Protein AF-A0A0G0LTY5-F1 (afdb_monomer)

Secondary structure (DSSP, 8-state):
-HHHHHHTTS--SS---GGGSGGG--TTT-TT--TT-----HHHHTTTPPPPPHHHHHHHHIIIIIHHH---

Nearest PDB structures (foldseek):
  8vgw-assembly1_B  TM=2.844E-01  e=6.029E+00  Human immunodeficiency virus 1
  8sw7-assembly1_D  TM=2.783E-01  e=9.524E+00  Human immunodeficiency virus 1

Solvent-accessible surface area (backbone atoms only — not comparable to full-atom values): 4802 Å² total; per-residue (Å²): 98,53,70,58,16,61,75,72,76,41,84,47,88,62,68,90,58,74,86,50,40,76,97,58,46,60,56,86,83,42,82,79,72,53,92,82,70,77,76,85,58,67,74,56,44,75,73,71,56,80,82,72,57,68,70,60,46,52,52,53,45,35,73,74,45,46,70,76,72,61,73,128

Mean predicted aligned error: 8.72 Å

Organism: NCBI:txid1618611

Radius of gyration: 16.43 Å; Cα contacts (8 Å, |Δi|>4): 29; chains: 1; bounding box: 38×24×38 Å

pLDDT: mean 79.16, std 11.04, range [51.28, 93.62]

Sequence (72 aa):
TEEMGKIIGKNPIIKCNHSADGAKWNSGEFPFANENFVVSNKKIKKLGIKFTPLIEGLNKDYENYYKYNCVA

Foldseek 3Di:
DCLLCVLVVHHDPDDDDPVCDDPNPDCVVPVPPPVPPDDDCVVVVVVVDDDDDPNRVSNVCCVPPCVPPVDD

Structure (mmCIF, N/CA/C/O backbone):
data_AF-A0A0G0LTY5-F1
#
_entry.id   AF-A0A0G0LTY5-F1
#
loop_
_atom_site.group_PDB
_atom_site.id
_atom_site.type_symbol
_ato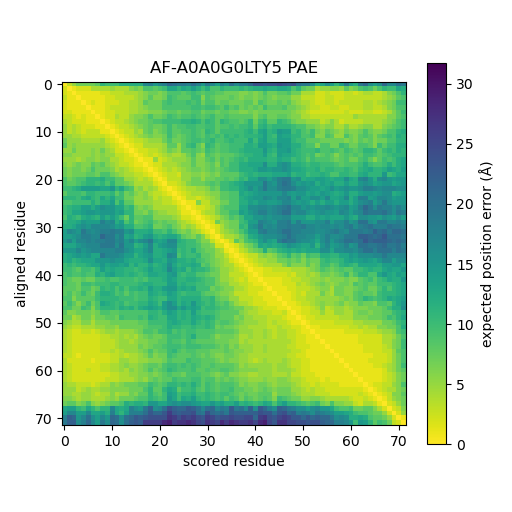m_site.label_atom_id
_atom_site.label_alt_id
_atom_site.label_comp_id
_atom_site.label_asym_id
_atom_site.label_entity_id
_atom_site.label_seq_id
_atom_site.pdbx_PDB_ins_code
_atom_site.Cartn_x
_atom_site.Cartn_y
_atom_site.Cartn_z
_atom_site.occupancy
_atom_site.B_iso_or_equiv
_atom_site.auth_seq_id
_atom_site.auth_comp_id
_atom_site.auth_asym_id
_atom_site.auth_atom_id
_atom_site.pdbx_PDB_model_num
ATOM 1 N N . THR A 1 1 ? 5.003 -3.055 -0.778 1.00 59.62 1 THR A N 1
ATOM 2 C CA . THR A 1 1 ? 6.265 -3.680 -0.312 1.00 59.62 1 THR A CA 1
ATOM 3 C C . THR A 1 1 ? 7.239 -2.655 0.226 1.00 59.62 1 THR A C 1
ATOM 5 O O . THR A 1 1 ? 7.749 -2.870 1.315 1.00 59.62 1 THR A O 1
ATOM 8 N N . GLU A 1 2 ? 7.452 -1.527 -0.460 1.00 78.88 2 GLU A N 1
ATOM 9 C CA . GLU A 1 2 ? 8.360 -0.472 0.024 1.00 78.88 2 GLU A CA 1
ATOM 10 C C . GLU A 1 2 ? 7.899 0.189 1.330 1.00 78.88 2 GLU A C 1
ATOM 12 O O . GLU A 1 2 ? 8.666 0.223 2.287 1.00 78.88 2 GLU A O 1
ATOM 17 N N . GLU A 1 3 ? 6.640 0.633 1.417 1.00 86.12 3 GLU A N 1
ATOM 18 C CA . GLU A 1 3 ? 6.113 1.264 2.641 1.00 86.12 3 GLU A CA 1
ATOM 19 C C . GLU A 1 3 ? 6.116 0.313 3.845 1.00 86.12 3 GLU A C 1
ATOM 21 O O . GLU A 1 3 ? 6.500 0.704 4.942 1.00 86.12 3 GLU A O 1
ATOM 26 N N . MET A 1 4 ? 5.783 -0.965 3.635 1.00 85.81 4 MET A N 1
ATOM 27 C CA . MET A 1 4 ? 5.878 -1.970 4.699 1.00 85.81 4 MET A CA 1
ATOM 28 C C . MET A 1 4 ? 7.333 -2.200 5.130 1.00 85.81 4 MET A C 1
ATOM 30 O O . MET A 1 4 ? 7.596 -2.291 6.321 1.00 85.81 4 MET A O 1
ATOM 34 N N . GLY A 1 5 ? 8.291 -2.226 4.192 1.00 84.62 5 GLY A N 1
ATOM 35 C CA . GLY A 1 5 ? 9.724 -2.290 4.507 1.00 84.62 5 GLY A CA 1
ATOM 36 C C . GLY A 1 5 ? 10.165 -1.152 5.433 1.00 84.62 5 GLY A C 1
ATOM 37 O O . GLY A 1 5 ? 10.811 -1.396 6.452 1.00 84.62 5 GLY A O 1
ATOM 38 N N . LYS A 1 6 ? 9.726 0.080 5.139 1.00 85.62 6 LYS A N 1
ATOM 39 C CA . LYS A 1 6 ? 9.973 1.251 5.996 1.00 85.62 6 LYS A CA 1
ATOM 40 C C . LYS A 1 6 ? 9.359 1.081 7.391 1.00 85.62 6 LYS A C 1
ATOM 42 O O . LYS A 1 6 ? 10.052 1.321 8.372 1.00 85.62 6 LYS A O 1
ATOM 47 N N . ILE A 1 7 ? 8.103 0.628 7.480 1.00 87.62 7 ILE A N 1
ATOM 48 C CA . ILE A 1 7 ? 7.393 0.398 8.754 1.00 87.62 7 ILE A CA 1
ATOM 49 C C . ILE A 1 7 ? 8.136 -0.617 9.636 1.00 87.62 7 ILE A C 1
ATOM 51 O O . ILE A 1 7 ? 8.288 -0.396 10.834 1.00 87.62 7 ILE A O 1
ATOM 55 N N . ILE A 1 8 ? 8.656 -1.700 9.051 1.00 87.25 8 ILE A N 1
ATOM 56 C CA . ILE A 1 8 ? 9.370 -2.750 9.797 1.00 87.25 8 ILE A CA 1
ATOM 57 C C . ILE A 1 8 ? 10.870 -2.464 9.988 1.00 87.25 8 ILE A C 1
ATOM 59 O O . ILE A 1 8 ? 11.591 -3.309 10.518 1.00 87.25 8 ILE A O 1
ATOM 63 N N . GLY A 1 9 ? 11.365 -1.317 9.508 1.00 85.06 9 GLY A N 1
ATOM 64 C CA . GLY A 1 9 ? 12.782 -0.947 9.568 1.00 85.06 9 GLY A CA 1
ATOM 65 C C . GLY A 1 9 ? 13.708 -1.839 8.732 1.00 85.06 9 GLY A C 1
ATOM 66 O O . GLY A 1 9 ? 14.898 -1.932 9.029 1.00 85.06 9 GLY A O 1
ATOM 67 N N . LYS A 1 10 ? 13.191 -2.518 7.699 1.00 85.00 10 LYS A N 1
ATOM 68 C CA . LYS A 1 10 ? 13.980 -3.382 6.807 1.00 85.00 10 LYS A CA 1
ATOM 69 C C . LYS A 1 10 ? 14.026 -2.818 5.396 1.00 85.00 10 LYS A C 1
ATOM 71 O O . LYS A 1 10 ? 13.054 -2.270 4.881 1.00 85.00 10 LYS A O 1
ATOM 76 N N . ASN A 1 11 ? 15.148 -3.046 4.723 1.00 83.69 11 ASN A N 1
ATOM 77 C CA . ASN A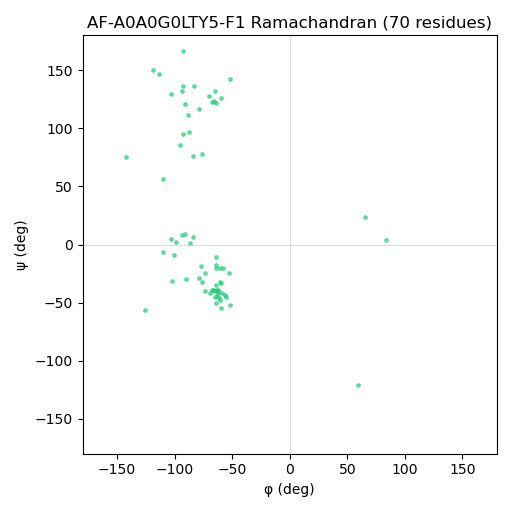 1 11 ? 15.251 -2.729 3.307 1.00 83.69 11 ASN A CA 1
ATOM 78 C C . ASN A 1 11 ? 14.302 -3.634 2.503 1.00 83.69 11 ASN A C 1
ATOM 80 O O . ASN A 1 11 ? 14.408 -4.860 2.605 1.00 83.69 11 ASN A O 1
ATOM 84 N N . PRO A 1 12 ? 13.381 -3.067 1.706 1.00 80.88 12 PRO A N 1
ATOM 85 C CA . PRO A 1 12 ? 12.480 -3.866 0.894 1.00 80.88 12 PRO A CA 1
ATOM 86 C C . PRO A 1 12 ? 13.274 -4.634 -0.171 1.00 80.88 12 PRO A C 1
ATOM 88 O O . PRO A 1 12 ? 14.124 -4.069 -0.863 1.00 80.88 12 PRO A O 1
ATOM 91 N N . ILE A 1 13 ? 12.986 -5.933 -0.284 1.00 79.88 13 ILE A N 1
ATOM 92 C CA . ILE A 1 13 ? 13.590 -6.829 -1.284 1.00 79.88 13 ILE A CA 1
ATOM 93 C C . ILE A 1 13 ? 13.086 -6.458 -2.683 1.00 79.88 13 ILE A C 1
ATOM 95 O O . ILE A 1 13 ? 13.857 -6.397 -3.635 1.00 79.88 13 ILE A O 1
ATOM 99 N N . ILE A 1 14 ? 11.787 -6.168 -2.790 1.00 75.62 14 ILE A N 1
ATOM 100 C CA . ILE A 1 14 ? 11.149 -5.710 -4.024 1.00 75.62 14 ILE A CA 1
ATOM 101 C C . ILE A 1 14 ? 11.191 -4.186 -4.040 1.00 75.62 14 ILE A C 1
ATOM 103 O O . ILE A 1 14 ? 10.631 -3.547 -3.146 1.00 75.62 14 ILE A O 1
ATOM 107 N N . LYS A 1 15 ? 11.833 -3.631 -5.064 1.00 74.50 15 LYS A N 1
ATOM 108 C CA . LYS A 1 15 ? 11.953 -2.191 -5.301 1.00 74.50 15 LYS A CA 1
ATOM 109 C C . LYS A 1 15 ? 11.307 -1.8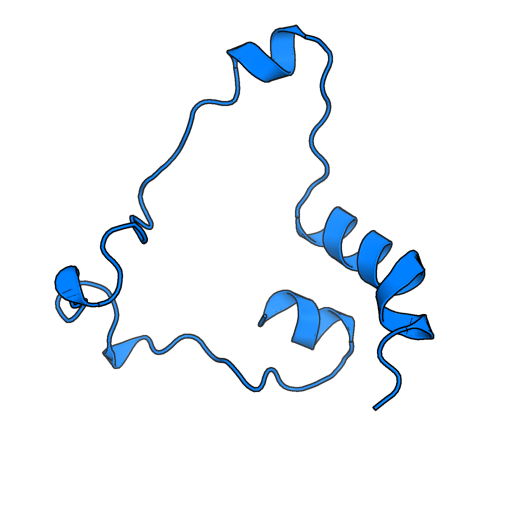29 -6.625 1.00 74.50 15 LYS A C 1
ATOM 111 O O . LYS A 1 15 ? 11.310 -2.644 -7.550 1.00 74.50 15 LYS A O 1
ATOM 116 N N . CYS A 1 16 ? 10.790 -0.610 -6.718 1.00 74.12 16 CYS A N 1
ATOM 117 C CA . CYS A 1 16 ? 10.324 -0.076 -7.985 1.00 74.12 16 CYS A CA 1
ATOM 118 C C . CYS A 1 16 ? 11.482 -0.031 -8.992 1.00 74.12 16 CYS A C 1
ATOM 120 O O . CYS A 1 16 ? 12.548 0.526 -8.717 1.00 74.12 16 CYS A O 1
ATOM 122 N N . ASN 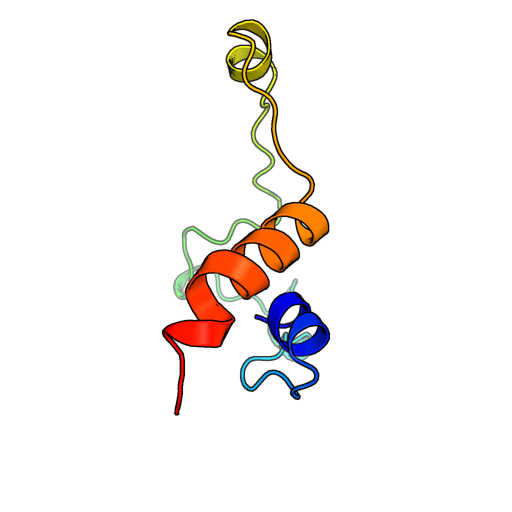A 1 17 ? 11.279 -0.630 -10.166 1.00 78.19 17 ASN A N 1
ATOM 123 C CA . ASN A 1 17 ? 12.220 -0.537 -11.270 1.00 78.19 17 ASN A CA 1
ATOM 124 C C . ASN A 1 17 ? 11.791 0.584 -12.222 1.00 78.19 17 ASN A C 1
ATOM 126 O O . ASN A 1 17 ? 11.164 0.329 -13.248 1.00 78.19 17 ASN A O 1
ATOM 130 N N . HIS A 1 18 ? 12.200 1.815 -11.923 1.00 76.75 18 HIS A N 1
ATOM 131 C CA . HIS A 1 18 ? 11.891 2.981 -12.760 1.00 76.75 18 HIS A CA 1
ATOM 132 C C . HIS A 1 18 ? 12.387 2.861 -14.211 1.00 76.75 18 HIS A C 1
ATOM 134 O O . HIS A 1 18 ? 11.893 3.555 -15.093 1.00 76.75 18 HIS A O 1
ATOM 140 N N . SER A 1 19 ? 13.365 1.988 -14.486 1.00 80.44 19 SER A N 1
ATOM 141 C CA . SER A 1 19 ? 13.881 1.786 -15.846 1.00 80.44 19 SER A CA 1
ATOM 142 C C . SER A 1 19 ? 12.961 0.945 -16.738 1.00 80.44 19 SER A C 1
ATOM 144 O O . SER A 1 19 ? 13.106 1.003 -17.959 1.00 80.44 19 SER A O 1
ATOM 146 N N . ALA A 1 20 ? 12.036 0.192 -16.139 1.00 74.50 20 ALA A N 1
ATOM 147 C CA . ALA A 1 20 ? 11.019 -0.612 -16.818 1.00 74.50 20 ALA A CA 1
ATOM 148 C C . ALA A 1 20 ? 9.625 0.043 -16.780 1.00 74.50 20 ALA A C 1
ATOM 150 O O . ALA A 1 20 ? 8.649 -0.555 -17.224 1.00 74.50 20 ALA A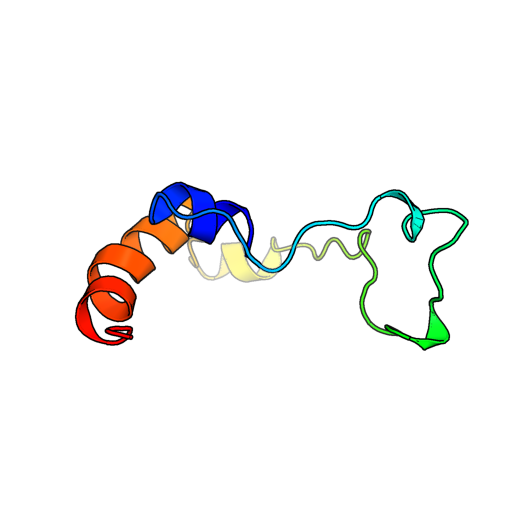 O 1
ATOM 151 N N . ASP A 1 21 ? 9.535 1.258 -16.244 1.00 72.81 21 ASP A N 1
ATOM 152 C CA . ASP A 1 21 ? 8.289 1.993 -16.060 1.00 72.81 21 ASP A CA 1
ATOM 153 C C . ASP A 1 21 ? 7.988 2.926 -17.255 1.00 72.81 21 ASP A C 1
ATOM 155 O O . ASP A 1 21 ? 8.846 3.182 -18.114 1.00 72.81 21 ASP A O 1
ATOM 159 N N . GLY A 1 22 ? 6.762 3.443 -17.333 1.00 71.81 22 GLY A N 1
ATOM 160 C CA . GLY A 1 22 ? 6.332 4.402 -18.354 1.00 71.81 22 GLY A CA 1
ATOM 161 C C . GLY A 1 22 ? 6.459 3.873 -19.789 1.00 71.81 22 GLY A C 1
ATOM 162 O O . GLY A 1 22 ? 5.859 2.871 -20.157 1.00 71.81 22 GLY A O 1
ATOM 163 N N . ALA A 1 23 ? 7.244 4.542 -20.640 1.00 74.12 23 ALA A N 1
ATOM 164 C CA . ALA A 1 23 ? 7.353 4.193 -22.065 1.00 74.12 23 ALA A CA 1
ATOM 165 C C . ALA A 1 23 ? 7.961 2.800 -22.335 1.00 74.12 23 ALA A C 1
ATOM 167 O O . ALA A 1 23 ? 7.834 2.280 -23.441 1.00 74.12 23 ALA A O 1
ATOM 168 N N . LYS A 1 24 ? 8.643 2.213 -21.344 1.00 75.94 24 LYS A N 1
ATOM 169 C CA . LYS A 1 24 ? 9.244 0.871 -21.421 1.00 75.94 24 LYS A CA 1
ATOM 170 C C . LYS A 1 24 ? 8.381 -0.203 -20.760 1.00 75.94 24 LYS A C 1
ATOM 172 O O . LYS A 1 24 ? 8.783 -1.363 -20.726 1.00 75.94 24 LYS A O 1
ATOM 177 N N . TRP A 1 25 ? 7.214 0.187 -20.256 1.00 75.19 25 TRP A N 1
ATOM 178 C CA . TRP A 1 25 ? 6.265 -0.711 -19.633 1.00 75.19 25 TRP A CA 1
ATOM 179 C C . TRP A 1 25 ? 5.728 -1.730 -20.641 1.00 75.19 25 TRP A C 1
ATOM 181 O O . TRP A 1 25 ? 5.126 -1.372 -21.658 1.00 75.19 25 TRP A O 1
ATOM 191 N N . ASN A 1 26 ? 5.916 -3.016 -20.343 1.00 74.38 26 ASN A N 1
ATOM 192 C CA . ASN A 1 26 ? 5.342 -4.099 -21.127 1.00 74.38 26 ASN A CA 1
ATOM 193 C C . ASN A 1 26 ? 3.937 -4.434 -20.609 1.00 74.38 26 ASN A C 1
ATOM 195 O O . ASN A 1 26 ? 3.764 -5.219 -19.676 1.00 74.38 26 ASN A O 1
ATOM 199 N N . SER A 1 27 ? 2.911 -3.873 -21.250 1.00 67.94 27 SER A N 1
ATOM 200 C CA . SER A 1 27 ? 1.510 -4.125 -20.886 1.00 67.94 27 SER A CA 1
ATOM 201 C C . SER A 1 27 ? 1.090 -5.597 -21.009 1.00 67.94 27 SER A C 1
ATOM 203 O O . SER A 1 27 ? 0.125 -6.002 -20.364 1.00 67.94 27 SER A O 1
ATOM 205 N N . GLY A 1 28 ? 1.817 -6.410 -21.785 1.00 74.88 28 GLY A N 1
ATOM 206 C CA . GLY A 1 28 ? 1.587 -7.851 -21.905 1.00 74.88 28 GLY A CA 1
ATOM 207 C C . GLY A 1 28 ? 2.031 -8.661 -20.683 1.00 74.88 28 GLY A C 1
ATOM 208 O O . GLY A 1 28 ? 1.480 -9.731 -20.440 1.00 74.88 28 GLY A O 1
ATOM 209 N N . GLU A 1 29 ? 2.979 -8.156 -19.889 1.00 70.56 29 GLU A N 1
ATOM 210 C CA . GLU A 1 29 ? 3.433 -8.814 -18.653 1.00 70.56 29 GLU A CA 1
ATOM 211 C C . GLU A 1 29 ? 2.464 -8.586 -17.488 1.00 70.56 29 GLU A C 1
ATOM 213 O O . GLU A 1 29 ? 2.326 -9.437 -16.611 1.00 70.56 29 GLU A O 1
ATOM 218 N N . PHE A 1 30 ? 1.746 -7.462 -17.501 1.00 66.44 30 PHE A N 1
ATOM 219 C CA . PHE A 1 30 ? 0.797 -7.095 -16.455 1.00 66.44 30 PHE A CA 1
ATOM 220 C C . PHE A 1 30 ? -0.440 -6.403 -17.054 1.00 66.44 30 PHE A C 1
ATOM 222 O O . PHE A 1 30 ? -0.616 -5.191 -16.902 1.00 66.44 30 PHE A O 1
ATOM 229 N N . PRO A 1 31 ? -1.354 -7.167 -17.681 1.00 61.16 31 PRO A N 1
ATOM 230 C CA . PRO A 1 31 ? -2.514 -6.618 -18.394 1.00 61.16 31 PRO A CA 1
ATOM 231 C C . PRO A 1 31 ? -3.519 -5.879 -17.492 1.00 61.16 31 PRO A C 1
ATOM 233 O O . PRO A 1 31 ? -4.412 -5.198 -17.990 1.00 61.16 31 PRO A O 1
ATOM 236 N N . PHE A 1 32 ? -3.379 -5.994 -16.166 1.00 61.59 32 PHE A N 1
ATOM 237 C CA . PHE A 1 32 ? -4.240 -5.346 -15.170 1.00 61.59 32 PHE 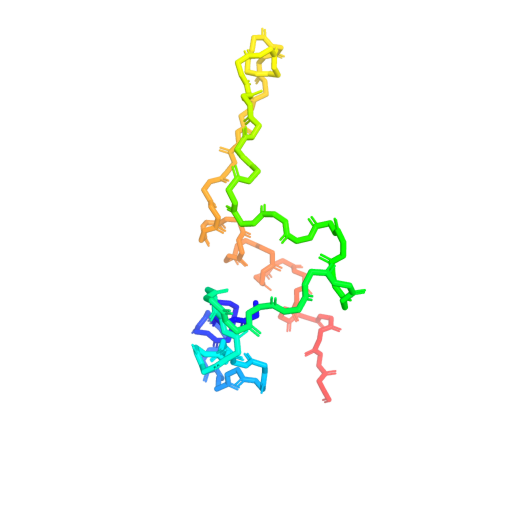A CA 1
ATOM 238 C C . PHE A 1 32 ? -3.552 -4.225 -14.384 1.00 61.59 32 PHE A C 1
ATOM 240 O O . PHE A 1 32 ? -4.217 -3.536 -13.611 1.00 61.59 32 PHE A O 1
ATOM 247 N N . ALA A 1 33 ? -2.243 -4.025 -14.553 1.00 61.03 33 ALA A N 1
ATOM 248 C CA . ALA A 1 33 ? -1.538 -2.931 -13.895 1.00 61.03 33 ALA A CA 1
ATOM 249 C C . ALA A 1 33 ? -1.702 -1.665 -14.737 1.00 61.03 33 ALA A C 1
ATOM 251 O O . ALA A 1 33 ? -0.833 -1.239 -15.489 1.00 61.03 33 ALA A O 1
ATOM 252 N N . ASN A 1 34 ? -2.892 -1.089 -14.630 1.00 61.16 34 ASN A N 1
ATOM 253 C CA . ASN A 1 34 ? -3.150 0.262 -15.074 1.00 61.16 34 ASN A CA 1
ATOM 254 C C . ASN A 1 34 ? -2.932 1.172 -13.862 1.00 61.16 34 ASN A C 1
ATOM 256 O O . ASN A 1 34 ? -3.819 1.335 -13.028 1.00 61.16 34 ASN A O 1
ATOM 260 N N . GLU A 1 35 ? -1.731 1.736 -13.752 1.00 59.06 35 GLU A N 1
ATOM 261 C CA . GLU A 1 35 ? -1.363 2.721 -12.721 1.00 59.06 35 GLU A CA 1
ATOM 262 C C . GLU A 1 35 ? -2.333 3.918 -12.660 1.00 59.06 35 GLU A C 1
ATOM 264 O O . GLU A 1 35 ? -2.527 4.521 -11.607 1.00 59.06 35 GLU A O 1
ATOM 269 N N . ASN A 1 36 ? -3.019 4.201 -13.771 1.00 61.69 36 ASN A N 1
ATOM 270 C CA . ASN A 1 36 ? -4.007 5.265 -13.909 1.00 61.69 36 ASN A CA 1
ATOM 271 C C . ASN A 1 36 ? -5.445 4.779 -13.654 1.00 61.69 36 ASN A C 1
ATOM 273 O O . ASN A 1 36 ? -6.407 5.519 -13.881 1.00 61.69 36 ASN A O 1
ATOM 277 N N . PHE A 1 37 ? -5.631 3.543 -13.177 1.00 66.50 37 PHE A N 1
ATOM 278 C CA . PHE A 1 37 ? -6.939 2.989 -12.839 1.00 66.50 37 PHE A CA 1
ATOM 279 C C . PHE A 1 37 ? -7.451 3.558 -11.516 1.00 66.50 37 PHE A C 1
ATOM 281 O O . PHE A 1 37 ? -7.418 2.934 -10.455 1.00 66.50 37 PHE A O 1
ATOM 288 N N . VAL A 1 38 ? -7.959 4.784 -11.587 1.00 66.88 38 VAL A N 1
ATOM 289 C CA . VAL A 1 38 ? -8.604 5.450 -10.461 1.00 66.88 38 VAL A CA 1
ATOM 290 C C . VAL A 1 38 ? -10.089 5.103 -10.463 1.00 66.88 38 VAL A C 1
ATOM 292 O O . VAL A 1 38 ? -10.854 5.545 -11.321 1.00 66.88 38 VAL A O 1
ATOM 295 N N . VAL A 1 39 ? -10.529 4.334 -9.466 1.00 72.19 39 VAL A N 1
ATOM 296 C CA . VAL A 1 39 ? -11.950 4.011 -9.281 1.00 72.19 39 VAL A CA 1
ATOM 297 C C . VAL A 1 39 ? -12.595 5.006 -8.322 1.00 72.19 39 VAL A C 1
ATOM 299 O O . VAL A 1 39 ? -12.108 5.267 -7.221 1.00 72.19 39 VAL A O 1
ATOM 302 N N . SER A 1 40 ? -13.750 5.545 -8.708 1.00 81.81 40 SER A N 1
ATOM 303 C CA . SER A 1 40 ? -14.541 6.400 -7.823 1.00 81.81 40 SER A CA 1
ATOM 304 C C . SER A 1 40 ? -15.119 5.606 -6.650 1.00 81.81 40 SER A C 1
ATOM 306 O O . SER A 1 40 ? -15.925 4.695 -6.834 1.00 81.81 40 SER A O 1
ATOM 308 N N . ASN A 1 41 ? -14.805 6.022 -5.422 1.00 83.56 41 ASN A N 1
ATOM 309 C CA . ASN A 1 41 ? -15.371 5.439 -4.199 1.00 83.56 41 ASN A CA 1
ATOM 310 C C . ASN A 1 41 ? -16.656 6.138 -3.706 1.00 83.56 41 ASN A C 1
ATOM 312 O O . ASN A 1 41 ? -17.152 5.820 -2.623 1.00 83.56 41 ASN A O 1
ATOM 316 N N . LYS A 1 42 ? -17.239 7.062 -4.491 1.00 88.19 42 LYS A N 1
ATOM 317 C CA . LYS A 1 42 ? -18.428 7.848 -4.091 1.00 88.19 42 LYS A CA 1
ATOM 318 C C . LYS A 1 42 ? -19.620 6.977 -3.681 1.00 88.19 42 LYS A C 1
ATOM 320 O O . LYS A 1 42 ? -20.274 7.285 -2.691 1.00 88.19 42 LYS A O 1
ATOM 325 N N . LYS A 1 43 ? -19.918 5.904 -4.426 1.00 88.06 43 LYS A N 1
ATOM 326 C CA . LYS A 1 43 ? -21.061 5.014 -4.134 1.00 88.06 43 LYS A CA 1
ATOM 327 C C . LYS A 1 43 ? -20.876 4.253 -2.818 1.00 88.06 43 LYS A C 1
ATOM 329 O O . LYS A 1 43 ? -21.820 4.135 -2.053 1.00 88.06 43 LYS A O 1
ATOM 334 N N . ILE A 1 44 ? -19.654 3.808 -2.539 1.00 87.50 44 ILE A N 1
ATOM 335 C CA . ILE A 1 44 ? -19.318 3.008 -1.355 1.00 87.50 44 ILE A CA 1
ATOM 336 C C . ILE A 1 44 ? -19.329 3.886 -0.096 1.00 87.50 44 ILE A C 1
ATOM 338 O O . ILE A 1 44 ? -19.892 3.503 0.924 1.00 87.50 44 ILE A O 1
ATOM 342 N N . LYS A 1 45 ? -18.812 5.119 -0.188 1.00 87.12 45 LYS A N 1
ATOM 343 C CA . LYS A 1 45 ? -18.874 6.096 0.914 1.00 87.12 45 LYS A CA 1
ATOM 344 C C . LYS A 1 45 ? -20.309 6.438 1.333 1.00 87.12 45 LYS A C 1
ATOM 346 O O . LYS A 1 45 ? -20.556 6.650 2.515 1.00 87.12 45 LYS A O 1
ATOM 351 N N . LYS A 1 46 ? -21.266 6.451 0.393 1.00 91.31 46 LYS A N 1
ATOM 352 C CA . LYS A 1 46 ? -22.694 6.675 0.697 1.00 91.31 46 LYS A CA 1
ATOM 353 C C . LYS A 1 46 ? -23.315 5.578 1.567 1.00 91.31 46 LYS A C 1
ATOM 355 O O . LYS A 1 46 ? -24.327 5.837 2.201 1.00 91.31 46 LYS A O 1
ATOM 360 N N . LEU A 1 47 ? -22.709 4.391 1.627 1.00 93.50 47 LEU A N 1
ATOM 361 C CA . LEU A 1 47 ? -23.141 3.293 2.497 1.00 93.50 47 LEU A CA 1
ATOM 362 C C . LEU A 1 47 ? -22.588 3.419 3.930 1.00 93.50 47 LEU A C 1
ATOM 364 O O . LEU A 1 47 ? -22.738 2.500 4.725 1.00 93.50 47 LEU A O 1
ATOM 368 N N . GLY A 1 48 ? -21.912 4.527 4.264 1.00 91.81 48 GLY A N 1
ATOM 369 C CA . GLY A 1 48 ? -21.309 4.752 5.583 1.00 91.81 48 GLY A CA 1
ATOM 370 C C . GLY A 1 48 ? -19.927 4.116 5.766 1.00 91.81 48 GLY A C 1
ATOM 371 O O . GLY A 1 48 ? -19.350 4.205 6.849 1.00 91.81 48 GLY A O 1
ATOM 372 N N . ILE A 1 49 ? -19.367 3.507 4.716 1.00 88.50 49 ILE A N 1
ATOM 373 C CA . ILE A 1 49 ? -18.046 2.872 4.761 1.00 88.50 49 ILE A CA 1
ATOM 374 C C . ILE A 1 49 ? -16.954 3.939 4.873 1.00 88.50 49 ILE A C 1
ATOM 376 O O . ILE A 1 49 ? -16.872 4.870 4.064 1.00 88.50 49 ILE A O 1
ATOM 380 N N . LYS A 1 50 ? -16.082 3.765 5.869 1.00 85.62 50 LYS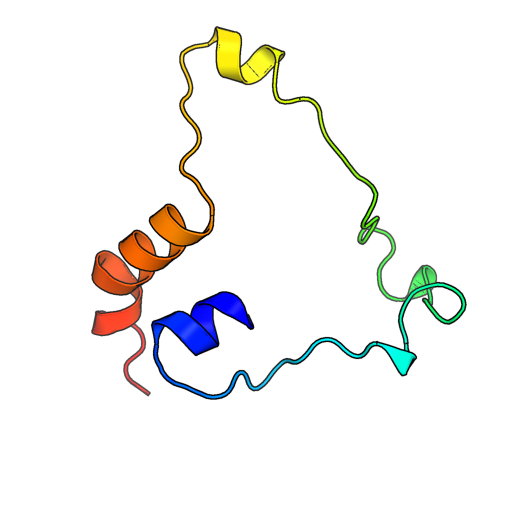 A N 1
ATOM 381 C CA . LYS A 1 50 ? -14.895 4.590 6.096 1.00 85.62 50 LYS A CA 1
ATOM 382 C C . LYS A 1 50 ? -13.662 3.827 5.632 1.00 85.62 50 LYS A C 1
ATOM 384 O O . LYS A 1 50 ? -13.466 2.678 6.009 1.00 85.62 50 LYS A O 1
ATOM 389 N N . PHE A 1 51 ? -12.846 4.480 4.814 1.00 85.81 51 PHE A N 1
ATOM 390 C CA . PHE A 1 51 ? -11.557 3.946 4.392 1.00 85.81 51 PHE A CA 1
ATOM 391 C C . PHE A 1 51 ? -10.479 4.447 5.346 1.00 85.81 51 PHE A C 1
ATOM 393 O O . PHE A 1 51 ? -10.464 5.631 5.683 1.00 85.81 51 PHE A O 1
ATOM 400 N N . THR A 1 52 ? -9.581 3.557 5.746 1.00 89.88 52 THR A N 1
ATOM 401 C CA . THR A 1 52 ? -8.395 3.915 6.522 1.00 89.88 52 THR A CA 1
ATOM 402 C C . THR A 1 52 ? -7.296 4.400 5.569 1.00 89.88 52 THR A C 1
ATOM 404 O O . THR A 1 52 ? -7.107 3.788 4.512 1.00 89.88 52 THR A O 1
ATOM 407 N N . PRO A 1 53 ? -6.574 5.489 5.892 1.00 90.06 53 PRO A N 1
ATOM 408 C CA . PRO A 1 53 ? -5.373 5.883 5.165 1.00 90.06 53 PRO A CA 1
ATOM 409 C C . PRO A 1 53 ? -4.383 4.720 5.053 1.00 90.06 53 PRO A C 1
ATOM 411 O O . 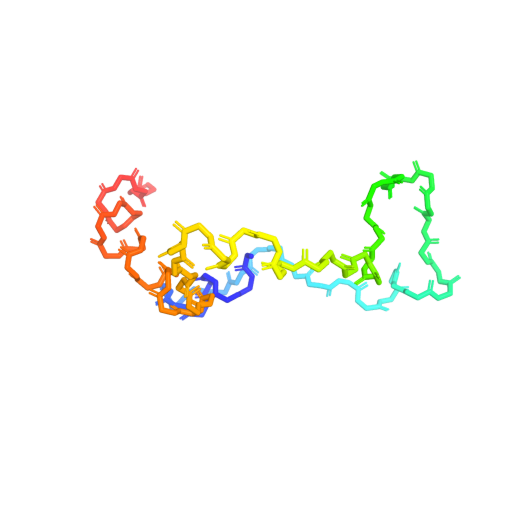PRO A 1 53 ? -4.203 3.967 6.007 1.00 90.06 53 PRO A O 1
ATOM 414 N N . LEU A 1 54 ? -3.709 4.598 3.907 1.00 87.25 54 LEU A N 1
ATOM 415 C CA . LEU A 1 54 ? -2.824 3.464 3.623 1.00 87.25 54 LEU A CA 1
ATOM 416 C C . LEU A 1 54 ? -1.791 3.232 4.738 1.00 87.25 54 LEU A C 1
ATOM 418 O O . LEU A 1 54 ? -1.700 2.129 5.262 1.00 87.25 54 LEU A O 1
ATOM 422 N N . ILE A 1 55 ? -1.050 4.272 5.131 1.00 92.12 55 ILE A N 1
ATOM 423 C CA . ILE A 1 55 ? 0.007 4.162 6.150 1.00 92.12 55 ILE A CA 1
ATOM 424 C C . ILE A 1 55 ? -0.562 3.777 7.519 1.00 92.12 55 ILE A C 1
ATOM 426 O O . ILE A 1 55 ? 0.026 2.963 8.225 1.00 92.12 55 ILE A O 1
ATOM 430 N N . GLU A 1 56 ? -1.719 4.320 7.895 1.00 93.62 56 GLU A N 1
ATOM 431 C CA . GLU A 1 56 ? -2.382 3.971 9.155 1.00 93.62 56 GLU A CA 1
ATOM 432 C C . GLU A 1 56 ? -2.820 2.499 9.158 1.00 93.62 56 GLU A C 1
ATOM 434 O O . GLU A 1 56 ? -2.552 1.775 10.116 1.00 93.62 56 GLU A O 1
ATOM 439 N N . GLY A 1 57 ? -3.425 2.037 8.059 1.00 92.50 57 GLY A N 1
ATOM 440 C CA . GLY A 1 57 ? -3.825 0.642 7.887 1.00 92.50 57 GLY A CA 1
ATOM 441 C C . GLY A 1 57 ? -2.634 -0.312 7.953 1.00 92.50 57 GLY A C 1
ATOM 442 O O . GLY A 1 57 ? -2.657 -1.261 8.728 1.00 92.50 57 GLY A O 1
ATOM 443 N N . LEU A 1 58 ? -1.552 -0.013 7.226 1.00 91.81 58 LEU A N 1
ATOM 444 C CA . LEU A 1 58 ? -0.347 -0.849 7.222 1.00 91.81 58 LEU A CA 1
ATOM 445 C C . LEU A 1 58 ? 0.318 -0.934 8.603 1.00 91.81 58 LEU A C 1
ATOM 447 O O . LEU A 1 58 ? 0.753 -2.015 8.993 1.00 91.81 58 LEU A O 1
ATOM 451 N N . ASN A 1 59 ? 0.372 0.168 9.359 1.00 92.50 59 ASN A N 1
ATOM 452 C CA . ASN A 1 59 ? 0.880 0.147 10.735 1.00 92.50 59 ASN A CA 1
ATOM 453 C C . ASN A 1 59 ? 0.010 -0.731 11.642 1.00 92.50 59 ASN A C 1
ATOM 455 O O . ASN A 1 59 ? 0.527 -1.542 12.410 1.00 92.50 59 ASN A O 1
ATOM 459 N N . LYS A 1 60 ? -1.318 -0.603 11.530 1.00 92.69 60 LYS A N 1
ATOM 460 C CA . LYS A 1 60 ? -2.260 -1.426 12.293 1.00 92.69 60 LYS A CA 1
ATOM 461 C C . LYS A 1 60 ? -2.122 -2.909 11.948 1.00 92.69 60 LYS A C 1
ATOM 463 O O . LYS A 1 60 ? -2.162 -3.743 12.851 1.00 92.69 60 LYS A O 1
ATOM 468 N N . ASP A 1 61 ? -1.960 -3.241 10.673 1.00 89.81 61 ASP A N 1
ATOM 469 C CA . ASP A 1 61 ? -1.789 -4.625 10.236 1.00 89.81 61 ASP A CA 1
ATOM 470 C C . ASP A 1 61 ? -0.454 -5.202 10.714 1.00 89.81 61 ASP A C 1
ATOM 472 O O . ASP A 1 61 ? -0.396 -6.352 11.155 1.00 89.81 61 ASP A O 1
ATOM 476 N N . TYR A 1 62 ? 0.614 -4.397 10.682 1.00 90.19 62 TYR A N 1
ATOM 477 C CA . TYR A 1 62 ? 1.910 -4.797 11.214 1.00 90.19 62 TYR A CA 1
ATOM 478 C C . TYR A 1 62 ? 1.826 -5.142 12.699 1.00 90.19 62 TYR A C 1
ATOM 480 O O . TYR A 1 62 ? 2.166 -6.263 13.071 1.00 90.19 62 TYR A O 1
ATOM 488 N N . GLU A 1 63 ? 1.315 -4.227 13.524 1.00 91.19 63 GLU A N 1
ATOM 489 C CA . GLU A 1 63 ? 1.239 -4.436 14.971 1.00 91.19 63 GLU A CA 1
ATOM 490 C C . GLU A 1 63 ? 0.312 -5.591 15.360 1.00 91.19 63 GLU A C 1
ATOM 492 O O . GLU A 1 63 ? 0.623 -6.302 16.305 1.00 91.19 63 GLU A O 1
ATOM 497 N N . ASN A 1 64 ? -0.793 -5.819 14.643 1.00 90.12 64 ASN A N 1
ATOM 498 C CA . ASN A 1 64 ? -1.764 -6.849 15.035 1.00 90.12 64 ASN A CA 1
ATOM 499 C C . ASN A 1 64 ? -1.500 -8.233 14.431 1.00 90.12 64 ASN A C 1
ATOM 501 O O . ASN A 1 64 ? -1.877 -9.233 15.037 1.00 90.12 64 ASN A O 1
ATOM 505 N N . TYR A 1 65 ? -0.892 -8.312 13.244 1.00 85.19 65 TYR A N 1
ATOM 506 C CA . TYR A 1 65 ? -0.791 -9.568 12.496 1.00 85.19 65 TYR A CA 1
ATOM 507 C C . TYR A 1 65 ? 0.647 -9.909 12.114 1.00 85.19 65 TYR A C 1
ATOM 509 O O . TYR A 1 65 ? 1.134 -10.988 12.456 1.00 85.19 65 TYR A O 1
ATOM 517 N N . TYR A 1 66 ? 1.346 -9.016 11.409 1.00 83.69 66 TYR A N 1
ATOM 518 C CA . TYR A 1 66 ? 2.631 -9.379 10.798 1.00 83.69 66 TYR A CA 1
ATOM 519 C C . TYR A 1 66 ? 3.781 -9.455 11.802 1.00 83.69 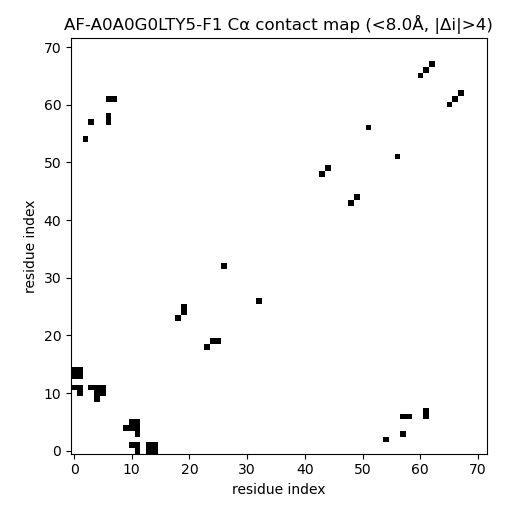66 TYR A C 1
ATOM 521 O O . TYR A 1 66 ? 4.660 -10.299 11.656 1.00 83.69 66 TYR A O 1
ATOM 529 N N . LYS A 1 67 ? 3.760 -8.638 12.857 1.00 84.00 67 LYS A N 1
ATOM 530 C CA . LYS A 1 67 ? 4.783 -8.645 13.910 1.00 84.00 67 LYS A CA 1
ATOM 531 C C . LYS A 1 67 ? 4.888 -9.987 14.639 1.00 84.00 67 LYS A C 1
ATOM 533 O O . LYS A 1 67 ? 5.978 -10.359 15.062 1.00 84.00 67 LYS A O 1
ATOM 538 N N . TYR A 1 68 ? 3.772 -10.703 14.776 1.00 81.12 68 TYR A N 1
ATOM 539 C CA . TYR A 1 68 ? 3.700 -11.959 15.528 1.00 81.12 68 TYR A CA 1
ATOM 540 C C . TYR A 1 68 ? 3.688 -13.204 14.635 1.00 81.12 68 TYR A C 1
ATOM 542 O O . TYR A 1 68 ? 4.214 -14.236 15.038 1.00 81.12 68 TYR A O 1
ATOM 550 N N . ASN A 1 69 ? 3.123 -13.112 13.424 1.00 66.06 69 ASN A N 1
ATOM 551 C CA . ASN A 1 69 ? 2.957 -14.262 12.525 1.00 66.06 69 ASN A CA 1
ATOM 552 C C . ASN A 1 69 ? 4.003 -14.340 11.403 1.00 66.06 69 ASN A C 1
ATOM 554 O O . ASN A 1 69 ? 4.065 -15.343 10.699 1.00 66.06 69 ASN A O 1
ATOM 558 N N . CYS A 1 70 ? 4.825 -13.305 11.219 1.00 59.00 70 CYS A N 1
ATOM 559 C CA . CYS A 1 70 ? 5.938 -13.307 10.270 1.00 59.00 70 CYS A CA 1
ATOM 560 C C . CYS A 1 70 ? 7.274 -13.320 11.024 1.00 59.00 70 CYS A C 1
ATOM 562 O O . CYS A 1 70 ? 8.114 -12.437 10.850 1.00 59.00 70 CYS A O 1
ATOM 564 N N . VAL A 1 71 ? 7.456 -14.317 11.892 1.00 53.06 71 VAL A N 1
ATOM 565 C CA . VAL A 1 71 ? 8.785 -14.684 12.390 1.00 53.06 71 VAL A CA 1
ATOM 566 C C . VAL A 1 71 ? 9.447 -15.500 11.281 1.00 53.06 71 VAL A C 1
ATOM 568 O O . VAL A 1 71 ? 8.904 -16.523 10.864 1.00 53.06 71 VAL A O 1
ATOM 571 N N . ALA A 1 72 ? 10.545 -14.973 10.744 1.00 51.28 72 ALA A N 1
ATOM 572 C CA . ALA A 1 72 ? 11.415 -15.693 9.817 1.00 51.28 72 ALA A CA 1
ATOM 573 C C . ALA A 1 72 ? 12.202 -16.781 10.555 1.00 51.28 72 ALA A C 1
ATOM 575 O O . ALA A 1 72 ? 12.547 -16.534 11.734 1.00 51.28 72 ALA A O 1
#